Protein AF-A0A7M3Z1F7-F1 (afdb_monomer_lite)

Secondary structure (DSSP, 8-state):
--------------------------HHHHHHHHHHHHHTT--TTS-HHHHHHHHHHIIIIIT-TTS-HHHHHHHHHHHHHHHHT-TTS-GGG--

Foldseek 3Di:
DDDDDDDDDPDDDDDPPPPPPPPPQDPLNVLVVVLVVLCVCVDPLQDPVLNVLSNCLSPVASNPPVDDVVRSVVSSVVSVVVSLPDPRGDVVVND

Sequence (95 aa):
MNHGGHQLKDGHQPAQNACNKVTTMNIEERLEQVASVINQIDDPKVPRNIRRQAKEACENWLLNKGRQLDVRIAMAQSKLEELYEDPNIPPEFGT

Structure (mmCIF, N/CA/C/O backbone):
data_AF-A0A7M3Z1F7-F1
#
_entry.id   AF-A0A7M3Z1F7-F1
#
loop_
_atom_site.group_PDB
_atom_site.id
_atom_site.type_symbol
_atom_site.label_atom_id
_atom_site.label_alt_id
_atom_site.label_comp_id
_atom_site.label_asym_id
_atom_site.label_entity_id
_atom_site.label_seq_id
_atom_site.pdbx_PDB_ins_code
_atom_site.Cartn_x
_atom_site.Cartn_y
_atom_site.Cartn_z
_atom_site.occupancy
_atom_site.B_iso_or_equiv
_atom_site.auth_seq_id
_atom_site.auth_comp_id
_atom_site.auth_asym_id
_atom_site.auth_atom_id
_atom_site.pdbx_PDB_model_num
ATOM 1 N N . MET A 1 1 ? 41.119 26.172 69.846 1.00 41.84 1 MET A N 1
ATOM 2 C CA . MET A 1 1 ? 40.941 24.727 70.108 1.00 41.84 1 MET A CA 1
ATOM 3 C C . MET A 1 1 ? 39.516 24.345 69.736 1.00 41.84 1 MET A C 1
ATOM 5 O O . MET A 1 1 ? 38.617 25.022 70.206 1.00 41.84 1 MET A O 1
ATOM 9 N N . ASN A 1 2 ? 39.377 23.278 68.933 1.00 42.84 2 ASN A N 1
ATOM 10 C CA . ASN A 1 2 ? 38.154 22.554 68.522 1.00 42.84 2 ASN A CA 1
ATOM 11 C C . ASN A 1 2 ? 37.168 23.309 67.600 1.00 42.84 2 ASN A C 1
ATOM 13 O O . ASN A 1 2 ? 36.591 24.301 68.016 1.00 42.84 2 ASN A O 1
ATOM 17 N N . HIS A 1 3 ? 37.054 23.036 66.291 1.00 47.41 3 HIS A N 1
ATOM 18 C CA . HIS A 1 3 ? 36.676 21.814 65.537 1.00 47.41 3 HIS A CA 1
ATOM 19 C C . HIS A 1 3 ? 35.239 21.314 65.764 1.00 47.41 3 HIS A C 1
ATOM 21 O O . HIS A 1 3 ? 34.873 20.974 66.879 1.00 47.41 3 HIS A O 1
ATOM 27 N N . GLY A 1 4 ? 34.505 21.127 64.657 1.00 46.94 4 GLY A N 1
ATOM 28 C CA . GLY A 1 4 ? 33.630 19.959 64.489 1.00 46.94 4 GLY A CA 1
ATOM 29 C C . GLY A 1 4 ? 32.191 20.218 64.026 1.00 46.94 4 GLY A C 1
ATOM 30 O O . GLY A 1 4 ? 31.459 20.955 64.669 1.00 46.94 4 GLY A O 1
ATOM 31 N N . GLY A 1 5 ? 31.792 19.515 62.955 1.00 49.56 5 GLY A N 1
ATOM 32 C CA . GLY A 1 5 ? 30.402 19.283 62.518 1.00 49.56 5 GLY A CA 1
ATOM 33 C C . GLY A 1 5 ? 30.055 19.997 61.207 1.00 49.56 5 GLY A C 1
ATOM 34 O O . GLY A 1 5 ? 29.528 21.097 61.230 1.00 49.56 5 GLY A O 1
ATOM 35 N N . HIS A 1 6 ? 30.468 19.546 60.018 1.00 53.59 6 HIS A N 1
ATOM 36 C CA . HIS A 1 6 ? 30.105 18.301 59.318 1.00 53.59 6 HIS A CA 1
ATOM 37 C C . HIS A 1 6 ? 28.584 18.146 59.123 1.00 53.59 6 HIS A C 1
ATOM 39 O O . HIS A 1 6 ? 27.897 17.525 59.927 1.00 53.59 6 HIS A O 1
ATOM 45 N N . GLN A 1 7 ? 28.064 18.720 58.033 1.00 59.47 7 GLN A N 1
ATOM 46 C CA . GLN A 1 7 ? 26.717 18.454 57.532 1.00 59.47 7 GLN A CA 1
ATOM 47 C C . GLN A 1 7 ? 26.822 17.457 56.372 1.00 59.47 7 GLN A C 1
ATOM 49 O O . GLN A 1 7 ? 27.105 17.834 55.234 1.00 59.47 7 GLN A O 1
ATOM 54 N N . LEU A 1 8 ? 26.619 16.178 56.684 1.00 57.62 8 LEU A N 1
ATOM 55 C CA . LEU A 1 8 ? 26.341 15.135 55.701 1.00 57.62 8 LEU A CA 1
ATOM 56 C C . LEU A 1 8 ? 24.860 15.235 55.344 1.00 57.62 8 LEU A C 1
ATOM 58 O O . LEU A 1 8 ? 23.995 15.136 56.210 1.00 57.62 8 LEU A O 1
ATOM 62 N N . LYS A 1 9 ? 24.583 15.492 54.069 1.00 60.97 9 LYS A N 1
ATOM 63 C CA . LYS A 1 9 ? 23.247 15.403 53.482 1.00 60.97 9 LYS A CA 1
ATOM 64 C C . LYS A 1 9 ? 23.174 14.101 52.697 1.00 60.97 9 LYS A C 1
ATOM 66 O O . LYS A 1 9 ? 23.406 14.074 51.492 1.00 60.97 9 LYS A O 1
ATOM 71 N N . ASP A 1 10 ? 22.884 13.025 53.415 1.00 53.28 10 ASP A N 1
ATOM 72 C CA . ASP A 1 10 ? 22.369 11.800 52.821 1.00 53.28 10 ASP A CA 1
ATOM 73 C C . ASP A 1 10 ? 20.980 12.101 52.253 1.00 53.28 10 ASP A C 1
ATOM 75 O O . ASP A 1 10 ? 20.039 12.435 52.970 1.00 53.28 10 ASP A O 1
ATOM 79 N N . GLY A 1 11 ? 20.880 12.056 50.929 1.00 49.69 11 GLY A N 1
ATOM 80 C CA . GLY A 1 11 ? 19.680 12.392 50.176 1.00 49.69 11 GLY A CA 1
ATOM 81 C C . GLY A 1 11 ? 19.638 11.584 48.892 1.00 49.69 11 GLY A C 1
ATOM 82 O O . GLY A 1 11 ? 19.833 12.114 47.806 1.00 49.69 11 GLY A O 1
ATOM 83 N N . HIS A 1 12 ? 19.463 10.279 49.075 1.00 53.62 12 HIS A N 1
ATOM 84 C CA . HIS A 1 12 ? 18.967 9.279 48.134 1.00 53.62 12 HIS A CA 1
ATOM 85 C C . HIS A 1 12 ? 18.271 9.888 46.893 1.00 53.62 12 HIS A C 1
ATOM 87 O O . HIS A 1 12 ? 17.135 10.348 46.983 1.00 53.62 12 HIS A O 1
ATOM 93 N N . GLN A 1 13 ? 18.931 9.889 45.728 1.00 54.19 13 GLN A N 1
ATOM 94 C CA . GLN A 1 13 ? 18.246 10.102 44.448 1.00 54.19 13 GLN A CA 1
ATOM 95 C C . GLN A 1 13 ? 17.474 8.820 44.105 1.00 54.19 13 GLN A C 1
ATOM 97 O O . GLN A 1 13 ? 18.108 7.780 43.912 1.00 54.19 13 GLN A O 1
ATOM 102 N N . PRO A 1 14 ? 16.132 8.846 44.024 1.00 49.19 14 PRO A N 1
ATOM 103 C CA . PRO A 1 14 ? 15.389 7.676 43.598 1.00 49.19 14 PRO A CA 1
ATOM 104 C C . PRO A 1 14 ? 15.560 7.447 42.090 1.00 49.19 14 PRO A C 1
ATOM 106 O O . PRO A 1 14 ? 15.408 8.349 41.267 1.00 49.19 14 PRO A O 1
ATOM 109 N N . ALA A 1 15 ? 15.888 6.194 41.785 1.00 54.53 15 ALA A N 1
ATOM 110 C CA . ALA A 1 15 ? 15.805 5.476 40.522 1.00 54.53 15 ALA A CA 1
ATOM 111 C C . ALA A 1 15 ? 15.064 6.177 39.366 1.00 54.53 15 ALA A C 1
ATOM 113 O O . ALA A 1 15 ? 13.835 6.250 39.341 1.00 54.53 15 ALA A O 1
ATOM 114 N N . GLN A 1 16 ? 15.804 6.518 38.310 1.00 51.91 16 GLN A N 1
ATOM 115 C CA . GLN A 1 16 ? 15.239 6.586 36.963 1.00 51.91 16 GLN A CA 1
ATOM 116 C C . GLN A 1 16 ? 15.268 5.178 36.367 1.00 51.91 16 GLN A C 1
ATOM 118 O O . GLN A 1 16 ? 16.113 4.832 35.547 1.00 51.91 16 GLN A O 1
ATOM 123 N N . ASN A 1 17 ? 14.350 4.336 36.846 1.00 54.22 17 ASN A N 1
ATOM 124 C CA . ASN A 1 17 ? 14.046 3.064 36.213 1.00 54.22 17 ASN A CA 1
ATOM 125 C C . ASN A 1 17 ? 13.370 3.396 34.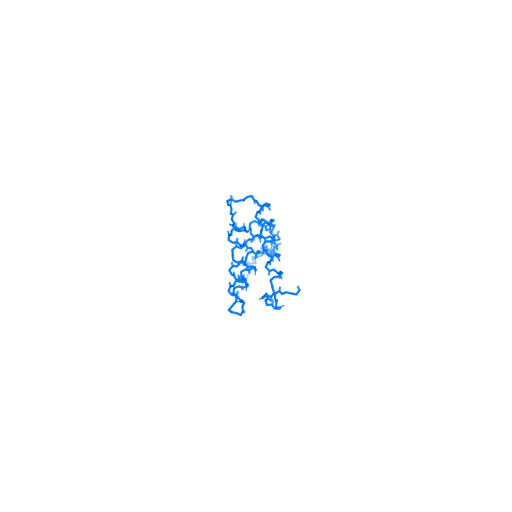875 1.00 54.22 17 ASN A C 1
ATOM 127 O O . ASN A 1 17 ? 12.179 3.714 34.838 1.00 54.22 17 ASN A O 1
ATOM 131 N N . ALA A 1 18 ? 14.148 3.404 33.791 1.00 54.50 18 ALA A N 1
ATOM 132 C CA . ALA A 1 18 ? 13.645 3.493 32.428 1.00 54.50 18 ALA A CA 1
ATOM 133 C C . ALA A 1 18 ? 12.832 2.224 32.140 1.00 54.50 18 ALA A C 1
ATOM 135 O O . ALA A 1 18 ? 13.320 1.233 31.606 1.00 54.50 18 ALA A O 1
ATOM 136 N N . CYS A 1 19 ? 11.578 2.237 32.583 1.00 47.16 19 CYS A N 1
ATOM 137 C CA . CYS A 1 19 ? 10.586 1.258 32.203 1.00 47.16 19 CYS A CA 1
ATOM 138 C C . CYS A 1 19 ? 10.408 1.387 30.690 1.00 47.16 19 CYS A C 1
ATOM 140 O O . CYS A 1 19 ? 9.824 2.366 30.219 1.00 47.16 19 CYS A O 1
ATOM 142 N N . ASN A 1 20 ? 10.941 0.418 29.942 1.00 61.19 20 ASN A N 1
ATOM 143 C CA . ASN A 1 20 ? 10.550 0.155 28.566 1.00 61.19 20 ASN A CA 1
ATOM 144 C C . ASN A 1 20 ? 9.032 -0.020 28.560 1.00 61.19 20 ASN A C 1
ATOM 146 O O . ASN A 1 20 ? 8.514 -1.111 28.801 1.00 61.19 20 ASN A O 1
ATOM 150 N N . LYS A 1 21 ? 8.309 1.073 28.312 1.00 55.56 21 LYS A N 1
ATOM 151 C CA . LYS A 1 21 ? 6.902 1.003 27.965 1.00 55.56 21 LYS A CA 1
ATOM 152 C C . LYS A 1 21 ? 6.854 0.270 26.636 1.00 55.56 21 LYS A C 1
ATOM 154 O O . LYS A 1 21 ? 7.088 0.859 25.585 1.00 55.56 21 LYS A O 1
ATOM 159 N N . VAL A 1 22 ? 6.561 -1.025 26.684 1.00 61.16 22 VAL A N 1
ATOM 160 C CA . VAL A 1 22 ? 5.907 -1.693 25.565 1.00 61.16 22 VAL A CA 1
ATOM 161 C C . VAL A 1 22 ? 4.537 -1.031 25.472 1.00 61.16 22 VAL A C 1
ATOM 163 O O . VAL A 1 22 ? 3.567 -1.466 26.086 1.00 61.16 22 VAL A O 1
ATOM 166 N N . THR A 1 23 ? 4.493 0.124 24.816 1.00 60.84 23 THR A N 1
ATOM 167 C CA . THR A 1 23 ? 3.249 0.811 24.516 1.00 60.84 23 THR A CA 1
ATOM 168 C C . THR A 1 23 ? 2.546 -0.078 23.505 1.00 60.84 23 THR A C 1
ATOM 170 O O . THR A 1 23 ? 3.082 -0.326 22.426 1.00 60.84 23 THR A O 1
ATOM 173 N N . THR A 1 24 ? 1.386 -0.621 23.867 1.00 65.56 24 THR A N 1
ATOM 174 C CA . THR A 1 24 ? 0.453 -1.224 22.913 1.00 65.56 24 THR A CA 1
ATOM 175 C C . THR A 1 24 ? 0.202 -0.203 21.816 1.00 65.56 24 THR A C 1
ATOM 177 O O . THR A 1 24 ? -0.516 0.770 22.025 1.00 65.56 24 THR A O 1
ATOM 180 N N . MET A 1 25 ? 0.883 -0.387 20.689 1.00 75.56 25 MET A N 1
ATOM 181 C CA . MET A 1 25 ? 0.788 0.500 19.543 1.00 75.56 25 MET A CA 1
ATOM 182 C C . MET A 1 25 ? -0.650 0.494 19.042 1.00 75.56 25 MET A C 1
ATOM 184 O O . MET A 1 25 ? -1.232 -0.580 18.854 1.00 75.56 25 MET A O 1
ATOM 188 N N . ASN A 1 26 ? -1.230 1.679 18.862 1.00 86.00 26 ASN A N 1
ATOM 189 C CA . ASN A 1 26 ? -2.589 1.794 18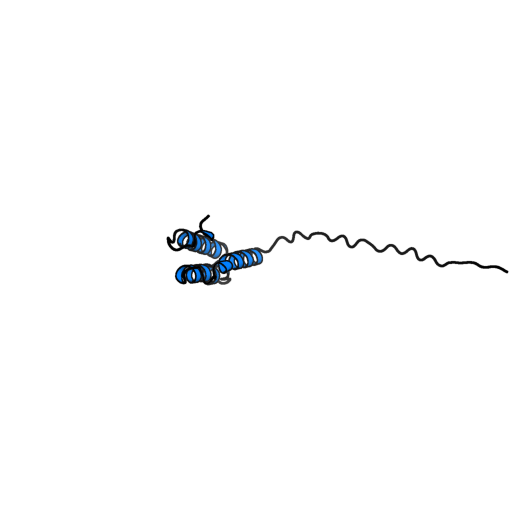.358 1.00 86.00 26 ASN A CA 1
ATOM 190 C C . ASN A 1 26 ? -2.649 1.230 16.936 1.00 86.00 26 ASN A C 1
ATOM 192 O O . ASN A 1 26 ? -1.676 1.284 16.182 1.00 86.00 26 ASN A O 1
ATOM 196 N N . ILE A 1 27 ? -3.807 0.694 16.552 1.00 89.12 27 ILE A N 1
ATOM 197 C CA . ILE A 1 27 ? -3.976 0.099 15.224 1.00 89.12 27 ILE A CA 1
ATOM 198 C C . ILE A 1 27 ? -3.678 1.104 14.106 1.00 89.12 27 ILE A C 1
ATOM 200 O O . ILE A 1 27 ? -3.018 0.752 13.138 1.00 89.12 27 ILE A O 1
ATOM 204 N N . GLU A 1 28 ? -4.075 2.367 14.271 1.00 90.19 28 GLU A N 1
ATOM 205 C CA . GLU A 1 28 ? -3.772 3.425 13.301 1.00 90.19 28 GLU A CA 1
ATOM 206 C C . GLU A 1 28 ? -2.263 3.692 13.204 1.00 90.19 28 GLU A C 1
ATOM 208 O O . GLU A 1 28 ? -1.745 3.799 12.099 1.00 90.19 28 GLU A O 1
ATOM 213 N N . GLU A 1 29 ? -1.532 3.692 14.325 1.00 91.19 29 GLU A N 1
ATOM 214 C CA . GLU A 1 29 ? -0.066 3.825 14.313 1.00 91.19 29 GLU A CA 1
ATOM 215 C C . GLU A 1 29 ? 0.586 2.643 13.581 1.00 91.19 29 GLU A C 1
ATOM 217 O O . GLU A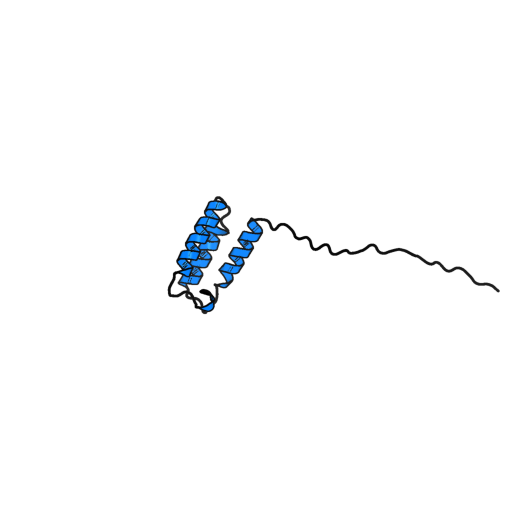 1 29 ? 1.532 2.826 12.816 1.00 91.19 29 GLU A O 1
ATOM 222 N N . ARG A 1 30 ? 0.050 1.425 13.748 1.00 90.69 30 ARG A N 1
ATOM 223 C CA . ARG A 1 30 ? 0.501 0.261 12.973 1.00 90.69 30 ARG A CA 1
ATOM 224 C C . ARG A 1 30 ? 0.209 0.402 11.482 1.00 90.69 30 ARG A C 1
ATOM 226 O O . ARG A 1 30 ? 1.071 0.053 10.681 1.00 90.69 30 ARG A O 1
ATOM 233 N N . LEU A 1 31 ? -0.966 0.898 11.097 1.00 92.38 31 LEU A N 1
ATOM 234 C CA . LEU A 1 31 ? -1.291 1.129 9.685 1.00 92.38 31 LEU A CA 1
ATOM 235 C C . LEU A 1 31 ? -0.367 2.180 9.064 1.00 92.38 31 LEU A C 1
ATOM 237 O O . LEU A 1 31 ? 0.100 1.990 7.944 1.00 92.38 31 LEU A O 1
ATOM 241 N N . GLU A 1 32 ? -0.060 3.251 9.795 1.00 92.62 32 GLU A N 1
ATOM 242 C CA . GLU A 1 32 ? 0.890 4.281 9.367 1.00 92.62 32 GLU A CA 1
ATOM 243 C C . GLU A 1 32 ? 2.306 3.710 9.203 1.00 92.62 32 GLU A C 1
ATOM 245 O O . GLU A 1 32 ? 2.973 3.995 8.207 1.00 92.62 32 GLU A O 1
ATOM 250 N N . GLN A 1 33 ? 2.751 2.842 10.116 1.00 93.88 33 GLN A N 1
ATOM 251 C CA . GLN A 1 33 ? 4.027 2.138 9.972 1.00 93.88 33 GLN A CA 1
ATOM 252 C C . GLN A 1 33 ? 4.063 1.220 8.749 1.00 93.88 33 GLN A C 1
ATOM 254 O O . GLN A 1 33 ? 5.037 1.246 7.999 1.00 93.88 33 GLN A O 1
ATOM 259 N N . VAL A 1 34 ? 3.012 0.429 8.525 1.00 93.06 34 VAL A N 1
ATOM 260 C CA . VAL A 1 34 ? 2.913 -0.453 7.352 1.00 93.06 34 VAL A CA 1
ATOM 261 C C . VAL A 1 34 ? 2.921 0.369 6.063 1.00 93.06 34 VAL A C 1
ATOM 263 O O . VAL A 1 34 ? 3.681 0.060 5.149 1.00 93.06 34 VAL A O 1
ATOM 266 N N . ALA A 1 35 ? 2.151 1.458 6.004 1.00 93.81 35 ALA A N 1
ATOM 267 C CA . ALA A 1 35 ? 2.148 2.363 4.859 1.00 93.81 35 ALA A CA 1
ATOM 268 C C . ALA A 1 35 ? 3.527 3.000 4.621 1.00 93.81 35 ALA A C 1
ATOM 270 O O . ALA A 1 35 ? 3.943 3.152 3.475 1.00 93.81 35 ALA A O 1
ATOM 271 N N . SER A 1 36 ? 4.257 3.334 5.689 1.00 93.31 36 SER A N 1
ATOM 272 C CA . SER A 1 36 ? 5.632 3.835 5.601 1.00 93.31 36 SER A CA 1
ATOM 273 C C . SER A 1 36 ? 6.574 2.805 4.973 1.00 93.31 36 SER A C 1
ATOM 275 O O . SER A 1 36 ? 7.324 3.153 4.066 1.00 93.31 36 SER A O 1
ATOM 277 N N . VAL A 1 37 ? 6.483 1.532 5.382 1.00 92.75 37 VAL A N 1
ATOM 278 C CA . VAL A 1 37 ? 7.275 0.436 4.795 1.00 92.75 37 VAL A CA 1
ATOM 279 C C . VAL A 1 37 ? 6.929 0.235 3.320 1.00 92.75 37 VAL A C 1
ATOM 281 O O . VAL A 1 37 ? 7.829 0.167 2.491 1.00 92.75 37 VAL A O 1
ATOM 284 N N . ILE A 1 38 ? 5.643 0.218 2.961 1.00 91.62 38 ILE A N 1
ATOM 285 C CA . ILE A 1 38 ? 5.214 0.090 1.557 1.00 91.62 38 ILE A CA 1
ATOM 286 C C . ILE A 1 38 ? 5.738 1.263 0.721 1.00 91.62 38 ILE A C 1
ATOM 288 O O . ILE A 1 38 ? 6.213 1.063 -0.392 1.00 91.62 38 ILE A O 1
ATOM 292 N N . ASN A 1 39 ? 5.722 2.483 1.261 1.00 90.31 39 ASN A N 1
ATOM 293 C CA . ASN A 1 39 ? 6.237 3.666 0.571 1.00 90.31 39 ASN A CA 1
ATOM 294 C C . ASN A 1 39 ? 7.764 3.655 0.374 1.00 90.31 39 ASN A C 1
ATOM 296 O O . ASN A 1 39 ? 8.259 4.447 -0.422 1.00 90.31 39 ASN A O 1
ATOM 300 N N . GLN A 1 40 ? 8.520 2.754 1.016 1.00 90.19 40 GLN A N 1
ATOM 301 C CA . GLN A 1 40 ? 9.950 2.575 0.716 1.00 90.19 40 GLN A CA 1
ATOM 302 C C . GLN A 1 40 ? 10.189 2.045 -0.703 1.00 90.19 40 GLN A C 1
ATOM 304 O O . GLN A 1 40 ? 11.292 2.183 -1.225 1.00 90.19 40 GLN A O 1
ATOM 309 N N . ILE A 1 41 ? 9.156 1.496 -1.350 1.00 87.94 41 ILE A N 1
ATOM 310 C CA . ILE A 1 41 ? 9.195 1.121 -2.764 1.00 87.94 41 ILE A CA 1
ATOM 311 C C . ILE A 1 41 ? 9.256 2.344 -3.699 1.00 87.94 41 ILE A C 1
ATOM 313 O O . ILE A 1 41 ? 9.429 2.180 -4.906 1.00 87.94 41 ILE A O 1
ATOM 317 N N . ASP A 1 42 ? 9.125 3.577 -3.186 1.00 87.69 42 ASP A N 1
ATOM 318 C CA . ASP A 1 42 ? 9.345 4.815 -3.946 1.00 87.69 42 ASP A CA 1
ATOM 319 C C . ASP A 1 42 ? 10.844 5.067 -4.210 1.00 87.69 42 ASP A C 1
ATOM 321 O O . ASP A 1 42 ? 11.430 6.066 -3.795 1.00 87.69 42 ASP A O 1
ATOM 325 N N . ASP A 1 43 ? 11.482 4.115 -4.893 1.00 87.19 43 ASP A N 1
ATOM 326 C CA . ASP A 1 43 ? 12.879 4.174 -5.314 1.00 87.19 43 ASP A CA 1
ATOM 327 C C . ASP A 1 43 ? 12.963 4.411 -6.835 1.00 87.19 43 ASP A C 1
ATOM 329 O O . ASP A 1 43 ? 12.188 3.821 -7.602 1.00 87.19 43 ASP A O 1
ATOM 333 N N . PRO A 1 44 ? 13.890 5.253 -7.336 1.00 86.38 44 PRO A N 1
ATOM 334 C CA . PRO A 1 44 ? 14.068 5.494 -8.770 1.00 86.38 44 PRO A CA 1
ATOM 335 C C . PRO A 1 44 ? 14.307 4.225 -9.607 1.00 86.38 44 PRO A C 1
ATOM 337 O O . PRO A 1 44 ? 13.974 4.241 -10.795 1.00 86.38 44 PRO A O 1
ATOM 340 N N . LYS A 1 45 ? 14.831 3.143 -9.016 1.00 87.00 45 LYS A N 1
ATOM 341 C CA . LYS A 1 45 ? 15.043 1.838 -9.667 1.00 87.00 45 LYS A CA 1
ATOM 342 C C . LYS A 1 45 ? 13.751 1.044 -9.863 1.00 87.00 45 LYS A C 1
ATOM 344 O O . LYS A 1 45 ? 13.685 0.212 -10.764 1.00 87.00 45 LYS A O 1
ATOM 349 N N . VAL A 1 46 ? 12.721 1.311 -9.062 1.00 88.25 46 VAL A N 1
ATOM 350 C CA . VAL A 1 46 ? 11.417 0.648 -9.168 1.00 88.25 46 VAL A CA 1
ATOM 351 C C . VAL A 1 46 ? 10.631 1.244 -10.348 1.00 88.25 46 VAL A C 1
ATOM 353 O O . VAL A 1 46 ? 10.567 2.469 -10.491 1.00 88.25 46 VAL A O 1
ATOM 356 N N . PRO A 1 47 ? 9.968 0.440 -11.197 1.00 90.81 47 PRO A N 1
ATOM 357 C CA . PRO A 1 47 ? 9.146 0.964 -12.283 1.00 90.81 47 PRO A CA 1
ATOM 358 C C . PRO A 1 47 ? 8.013 1.877 -11.793 1.00 90.81 47 PRO A C 1
ATOM 360 O O . PRO A 1 47 ? 7.359 1.622 -10.780 1.00 90.81 47 PRO A O 1
ATOM 363 N N . ARG A 1 48 ? 7.708 2.931 -12.564 1.00 91.62 48 ARG A N 1
ATOM 364 C CA . ARG A 1 48 ? 6.681 3.931 -12.206 1.00 91.62 48 ARG A CA 1
ATOM 365 C C . ARG A 1 48 ? 5.312 3.308 -11.909 1.00 91.62 48 ARG A C 1
ATOM 367 O O . ARG A 1 48 ? 4.612 3.819 -11.038 1.00 91.62 48 ARG A O 1
ATOM 374 N N . ASN A 1 49 ? 4.925 2.249 -12.626 1.00 90.75 49 ASN A N 1
ATOM 375 C CA . ASN A 1 49 ? 3.650 1.571 -12.386 1.00 90.75 49 ASN A CA 1
ATOM 376 C C . ASN A 1 49 ? 3.598 0.974 -10.974 1.00 90.75 49 ASN A C 1
ATOM 378 O O . ASN A 1 49 ? 2.648 1.231 -10.245 1.00 90.75 49 ASN A O 1
ATOM 382 N N . ILE A 1 50 ? 4.657 0.271 -10.570 1.00 91.19 50 ILE A N 1
ATOM 383 C CA . ILE A 1 50 ? 4.761 -0.366 -9.255 1.00 91.19 50 ILE A CA 1
ATOM 384 C C . ILE A 1 50 ? 4.694 0.685 -8.142 1.00 91.19 50 ILE A C 1
ATOM 386 O O . ILE A 1 50 ? 3.858 0.583 -7.246 1.00 91.19 50 ILE A O 1
ATOM 390 N N . ARG A 1 51 ? 5.483 1.765 -8.262 1.00 92.94 51 ARG A N 1
ATOM 391 C CA . ARG A 1 51 ? 5.453 2.885 -7.303 1.00 92.94 51 ARG A CA 1
ATOM 392 C C . ARG A 1 51 ? 4.063 3.502 -7.168 1.00 92.94 51 ARG A C 1
ATOM 394 O O . ARG A 1 51 ? 3.594 3.755 -6.062 1.00 92.94 51 ARG A O 1
ATOM 401 N N . ARG A 1 52 ? 3.395 3.749 -8.301 1.00 92.94 52 ARG A N 1
ATOM 402 C CA . ARG A 1 52 ? 2.051 4.339 -8.323 1.00 92.94 52 ARG A CA 1
ATOM 403 C C . ARG A 1 52 ? 1.041 3.424 -7.633 1.00 92.94 52 ARG A C 1
ATOM 405 O O . ARG A 1 52 ? 0.303 3.904 -6.783 1.00 92.94 52 ARG A O 1
ATOM 412 N N . GLN A 1 53 ? 1.034 2.137 -7.970 1.00 92.75 53 GLN A N 1
ATOM 413 C CA . GLN A 1 53 ? 0.087 1.170 -7.413 1.00 92.75 53 GLN A CA 1
ATOM 414 C C . GLN A 1 53 ? 0.274 0.978 -5.901 1.00 92.75 53 GLN A C 1
ATOM 416 O O . GLN A 1 53 ? -0.710 0.986 -5.163 1.00 92.75 53 GLN A O 1
ATOM 421 N N . ALA A 1 54 ? 1.520 0.890 -5.424 1.00 93.12 54 ALA A N 1
ATOM 422 C CA . ALA A 1 54 ? 1.821 0.810 -3.995 1.00 93.12 54 ALA A CA 1
ATOM 423 C C . ALA A 1 54 ? 1.318 2.045 -3.231 1.00 93.12 54 ALA A C 1
ATOM 425 O O . ALA A 1 54 ? 0.634 1.928 -2.212 1.00 93.12 54 ALA A O 1
ATOM 426 N N . LYS A 1 55 ? 1.585 3.241 -3.770 1.00 93.44 55 LYS A N 1
ATOM 427 C CA . LYS A 1 55 ? 1.107 4.498 -3.191 1.00 93.44 55 LYS A CA 1
ATOM 428 C C . LYS A 1 55 ? -0.422 4.572 -3.166 1.00 93.44 55 LYS A C 1
ATOM 430 O O . LYS A 1 55 ? -1.003 4.936 -2.147 1.00 93.44 55 LYS A O 1
ATOM 435 N N . GLU A 1 56 ? -1.081 4.176 -4.253 1.00 94.19 56 GLU A N 1
ATOM 436 C CA . GLU A 1 56 ? -2.543 4.128 -4.332 1.00 94.19 56 GLU A CA 1
ATOM 437 C C . GLU A 1 56 ? -3.146 3.141 -3.329 1.00 94.19 56 GLU A C 1
ATOM 439 O O . GLU A 1 56 ? -4.191 3.439 -2.752 1.00 94.19 56 GLU A O 1
ATOM 444 N N . ALA A 1 57 ? -2.505 1.993 -3.086 1.00 94.19 57 ALA A N 1
ATOM 445 C CA . ALA A 1 57 ? -2.949 1.042 -2.070 1.00 94.19 57 ALA A CA 1
ATOM 446 C C . ALA A 1 57 ? -2.910 1.667 -0.663 1.00 94.19 57 ALA A C 1
ATOM 448 O O . ALA A 1 57 ? -3.868 1.545 0.107 1.00 94.19 57 ALA A O 1
ATOM 449 N N . CYS A 1 58 ? -1.843 2.408 -0.354 1.00 93.75 58 CYS A N 1
ATOM 450 C CA . CYS A 1 58 ? -1.71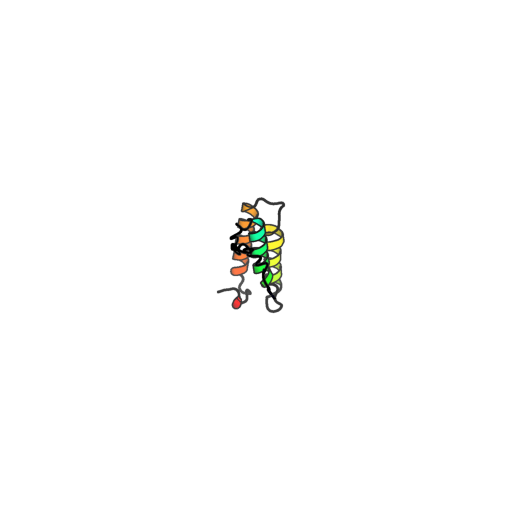1 3.131 0.906 1.00 93.75 58 CYS A CA 1
ATOM 451 C C . CYS A 1 58 ? -2.747 4.254 1.052 1.00 93.75 58 CYS A C 1
ATOM 453 O O . CYS A 1 58 ? -3.473 4.298 2.044 1.00 93.75 58 CYS A O 1
ATOM 455 N N . GLU A 1 59 ? -2.838 5.157 0.076 1.00 93.94 59 GLU A N 1
ATOM 456 C CA . GLU A 1 59 ? -3.678 6.359 0.162 1.00 93.94 59 GLU A CA 1
ATOM 457 C C . GLU A 1 59 ? -5.175 6.031 0.086 1.00 93.94 59 GLU A C 1
ATOM 459 O O . GLU A 1 59 ? -5.972 6.558 0.867 1.00 93.94 59 GLU A O 1
ATOM 464 N N . ASN A 1 60 ? -5.577 5.127 -0.813 1.00 94.31 60 ASN A N 1
ATOM 465 C CA . ASN A 1 60 ? -6.993 4.827 -1.026 1.00 94.31 60 ASN A CA 1
ATOM 466 C C . ASN A 1 60 ? -7.571 3.866 0.017 1.00 94.31 60 ASN A C 1
ATOM 468 O O . ASN A 1 60 ? -8.789 3.903 0.246 1.00 94.31 60 ASN A O 1
ATOM 472 N N . TRP A 1 61 ? -6.725 3.040 0.648 1.00 94.56 61 TRP A N 1
ATOM 473 C CA . TRP A 1 61 ? -7.147 1.999 1.586 1.00 94.56 61 TRP A CA 1
ATOM 474 C C . TRP A 1 61 ? -6.487 2.141 2.959 1.00 94.56 61 TRP A C 1
ATOM 476 O O . TRP A 1 61 ? -7.176 2.526 3.904 1.00 94.56 61 TRP A O 1
ATOM 486 N N . LEU A 1 62 ? -5.180 1.891 3.103 1.00 92.31 62 LEU A N 1
ATOM 487 C CA . LEU A 1 62 ? -4.553 1.828 4.436 1.00 92.31 62 LEU A CA 1
ATOM 488 C C . LEU A 1 62 ? -4.700 3.113 5.245 1.00 92.31 62 LEU A C 1
ATOM 490 O O . LEU A 1 62 ? -4.955 3.022 6.436 1.00 92.31 62 LEU A O 1
ATOM 494 N N . LEU A 1 63 ? -4.597 4.292 4.633 1.00 93.31 63 LEU A N 1
ATOM 495 C CA . LEU A 1 63 ? -4.671 5.595 5.310 1.00 93.31 63 LEU A CA 1
ATOM 496 C C . LEU A 1 63 ? -6.052 6.260 5.189 1.00 93.31 63 LEU A C 1
ATOM 498 O O . LEU A 1 63 ? -6.275 7.361 5.698 1.00 93.31 63 LEU A O 1
ATOM 502 N N . ASN A 1 64 ? -7.012 5.586 4.551 1.00 92.94 64 ASN A N 1
ATOM 503 C CA . ASN A 1 64 ? -8.338 6.132 4.308 1.00 92.94 64 ASN A CA 1
ATOM 504 C C . ASN A 1 64 ? -9.268 5.944 5.514 1.00 92.94 64 ASN A C 1
ATOM 506 O O . ASN A 1 64 ? -10.045 4.992 5.586 1.00 92.94 64 ASN A O 1
ATOM 510 N N . LYS A 1 65 ? -9.239 6.909 6.437 1.00 91.25 65 LYS A N 1
ATOM 511 C CA . LYS A 1 65 ? -10.088 6.937 7.644 1.00 91.25 65 LYS A CA 1
ATOM 512 C C . LYS A 1 65 ? -11.594 7.072 7.354 1.00 91.25 65 LYS A C 1
ATOM 514 O O . LYS A 1 65 ? -12.398 6.935 8.268 1.00 91.25 65 LYS A O 1
ATOM 519 N N . GLY A 1 66 ? -11.991 7.312 6.100 1.00 91.50 66 GLY A N 1
ATOM 520 C CA . GLY A 1 66 ? -13.393 7.334 5.668 1.00 91.50 66 GLY A CA 1
ATOM 521 C C . GLY A 1 66 ? -13.995 5.947 5.408 1.00 91.50 66 GLY A C 1
ATOM 522 O O . GLY A 1 66 ? -15.178 5.848 5.088 1.00 91.50 66 GLY A O 1
ATOM 523 N N . ARG A 1 67 ? -13.201 4.873 5.516 1.00 91.62 67 ARG A N 1
ATOM 524 C CA . ARG A 1 67 ? -13.634 3.484 5.304 1.00 91.62 67 ARG A CA 1
ATOM 525 C C . ARG A 1 67 ? -13.496 2.657 6.582 1.00 91.62 67 ARG A C 1
ATOM 527 O O . ARG A 1 67 ? -12.688 2.966 7.452 1.00 91.62 67 ARG A O 1
ATOM 534 N N . GLN A 1 68 ? -14.265 1.571 6.666 1.00 94.25 68 GLN A N 1
ATOM 535 C CA . GLN A 1 68 ? -14.152 0.606 7.763 1.00 94.25 68 GLN A CA 1
ATOM 536 C C . GLN A 1 68 ? -12.771 -0.051 7.777 1.00 94.25 68 GLN A C 1
ATOM 538 O O . GLN A 1 68 ? -12.230 -0.371 6.718 1.00 94.25 68 GLN A O 1
ATOM 543 N N . LEU A 1 69 ? -12.231 -0.271 8.976 1.00 92.19 69 LEU A N 1
ATOM 544 C CA . LEU A 1 69 ? -10.899 -0.830 9.190 1.00 92.19 69 LEU A CA 1
ATOM 545 C C . LEU A 1 69 ? -10.679 -2.146 8.434 1.00 92.19 69 LEU A C 1
ATOM 547 O O . LEU A 1 69 ? -9.713 -2.262 7.685 1.00 92.19 69 LEU A O 1
ATOM 551 N N . ASP A 1 70 ? -11.605 -3.093 8.559 1.00 93.44 70 ASP A N 1
ATOM 552 C CA . ASP A 1 70 ? -11.488 -4.407 7.918 1.00 93.44 70 ASP A CA 1
ATOM 553 C C . ASP A 1 70 ? -11.463 -4.297 6.390 1.00 93.44 70 ASP A C 1
ATOM 555 O O . ASP A 1 70 ? -10.680 -4.965 5.720 1.00 93.44 70 ASP A O 1
ATOM 559 N N . VAL A 1 71 ? -12.260 -3.379 5.832 1.00 94.50 71 VAL A N 1
ATOM 560 C CA . VAL A 1 71 ? -12.282 -3.102 4.389 1.00 94.50 71 VAL A CA 1
ATOM 561 C C . VAL A 1 71 ? -10.965 -2.474 3.937 1.00 94.50 71 VAL A C 1
ATOM 563 O O . VAL A 1 71 ? -10.449 -2.840 2.885 1.00 94.50 71 VAL A O 1
ATOM 566 N N . ARG A 1 72 ? -10.399 -1.545 4.721 1.00 94.88 72 ARG A N 1
ATOM 567 C CA . ARG A 1 72 ? -9.090 -0.933 4.427 1.00 94.88 72 ARG A CA 1
ATOM 568 C C . ARG A 1 72 ? -8.006 -2.003 4.352 1.00 94.88 72 ARG A C 1
ATOM 570 O O . ARG A 1 72 ? -7.243 -2.012 3.392 1.00 94.88 72 ARG A O 1
ATOM 577 N N . ILE A 1 73 ? -7.969 -2.906 5.331 1.00 94.06 73 ILE A N 1
ATOM 578 C CA . ILE A 1 73 ? -6.970 -3.976 5.412 1.00 94.06 73 ILE A CA 1
ATOM 579 C C . ILE A 1 73 ? -7.153 -4.963 4.259 1.00 94.06 73 ILE A C 1
ATOM 581 O O . ILE A 1 73 ? -6.210 -5.178 3.505 1.00 94.06 73 ILE A O 1
ATOM 585 N N . ALA A 1 74 ? -8.360 -5.499 4.067 1.00 95.25 74 ALA A N 1
ATOM 586 C CA . ALA A 1 74 ? -8.627 -6.497 3.032 1.00 95.25 74 ALA A CA 1
ATOM 587 C C . ALA A 1 74 ? -8.319 -5.973 1.619 1.00 95.25 74 ALA A C 1
ATOM 589 O O . ALA A 1 74 ? -7.689 -6.662 0.819 1.00 95.25 74 ALA A O 1
ATOM 590 N N . MET A 1 75 ? -8.718 -4.733 1.320 1.00 95.56 75 MET A N 1
ATOM 591 C CA . MET A 1 75 ? -8.482 -4.137 0.004 1.00 95.56 75 MET A CA 1
ATOM 592 C C . MET A 1 75 ? -7.016 -3.773 -0.218 1.00 95.56 75 MET A C 1
ATOM 594 O O . MET A 1 75 ? -6.506 -3.970 -1.318 1.00 95.56 75 MET A O 1
ATOM 598 N N . ALA A 1 76 ? -6.330 -3.261 0.807 1.00 93.75 76 ALA A N 1
ATOM 599 C CA . ALA A 1 76 ? -4.898 -3.009 0.721 1.00 93.75 76 ALA A CA 1
ATOM 600 C 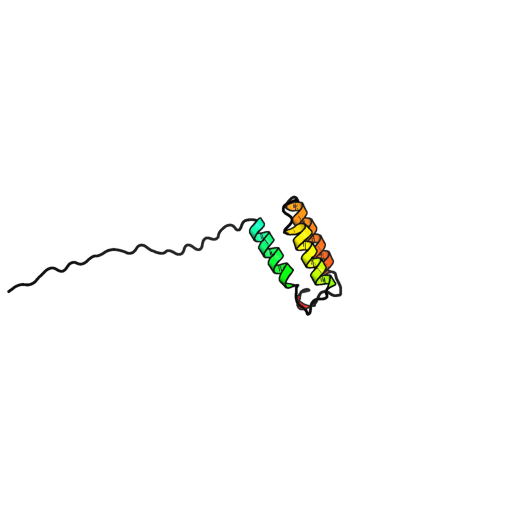C . ALA A 1 76 ? -4.122 -4.306 0.489 1.00 93.75 76 ALA A C 1
ATOM 602 O O . ALA A 1 76 ? -3.258 -4.343 -0.379 1.00 93.75 76 ALA A O 1
ATOM 603 N N . GLN A 1 77 ? -4.468 -5.370 1.215 1.00 93.88 77 GLN A N 1
ATOM 604 C CA . GLN A 1 77 ? -3.828 -6.673 1.084 1.00 93.88 77 GLN A CA 1
ATOM 605 C C . GLN A 1 77 ? -3.998 -7.225 -0.337 1.00 93.88 77 GLN A C 1
ATOM 607 O O . GLN A 1 77 ? -3.002 -7.457 -1.011 1.00 93.88 77 GLN A O 1
ATOM 612 N N . SER A 1 78 ? -5.235 -7.269 -0.845 1.00 95.19 78 SER A N 1
ATOM 613 C CA . SER A 1 78 ? -5.517 -7.721 -2.214 1.00 95.19 78 SER A CA 1
ATOM 614 C C . SER A 1 78 ? -4.769 -6.906 -3.278 1.00 95.19 78 SER A C 1
ATOM 616 O O . SER A 1 78 ? -4.277 -7.468 -4.252 1.00 95.19 78 SER A O 1
ATOM 618 N N . LYS A 1 79 ? -4.646 -5.584 -3.094 1.00 93.06 79 LYS A N 1
ATOM 619 C CA . LYS A 1 79 ? -3.904 -4.718 -4.025 1.00 93.06 79 LYS A CA 1
ATOM 620 C C .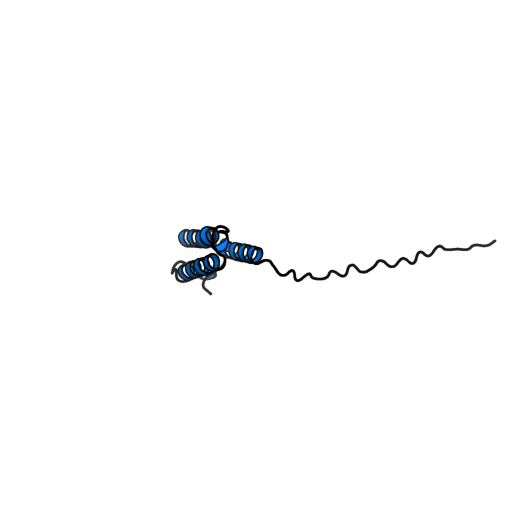 LYS A 1 79 ? -2.395 -4.944 -3.984 1.00 93.06 79 LYS A C 1
ATOM 622 O O . LYS A 1 79 ? -1.741 -4.814 -5.013 1.00 93.06 79 LYS A O 1
ATOM 627 N N . LEU A 1 80 ? -1.843 -5.251 -2.814 1.00 92.19 80 LEU A N 1
ATOM 628 C CA . LEU A 1 80 ? -0.423 -5.562 -2.659 1.00 92.19 80 LEU A CA 1
ATOM 629 C C . LEU A 1 80 ? -0.093 -6.966 -3.176 1.00 92.19 80 LEU A C 1
ATOM 631 O O . LEU A 1 80 ? 0.983 -7.152 -3.729 1.00 92.19 80 LEU A O 1
ATOM 635 N N . GLU A 1 81 ? -1.011 -7.924 -3.053 1.00 93.00 81 GLU A N 1
ATOM 636 C CA . GLU A 1 81 ? -0.877 -9.253 -3.665 1.00 93.00 81 GLU A CA 1
ATOM 637 C C . GLU A 1 81 ? -0.845 -9.147 -5.197 1.00 93.00 81 GLU A C 1
ATOM 639 O O . GLU A 1 81 ? 0.089 -9.643 -5.818 1.00 93.00 81 GLU A O 1
ATOM 644 N N . GLU A 1 82 ? -1.773 -8.392 -5.797 1.00 91.81 82 GLU A N 1
ATOM 645 C CA . GLU A 1 82 ? -1.771 -8.104 -7.244 1.00 91.81 82 GLU A CA 1
ATOM 646 C C . GLU A 1 82 ? -0.461 -7.426 -7.694 1.00 91.81 82 GLU A C 1
ATOM 648 O O . GLU A 1 82 ? 0.060 -7.710 -8.770 1.00 91.81 82 GLU A O 1
ATOM 653 N N . LEU A 1 83 ? 0.100 -6.547 -6.854 1.00 89.50 83 LEU A N 1
ATOM 654 C CA . LEU A 1 83 ? 1.387 -5.899 -7.104 1.00 89.50 83 LEU A CA 1
ATOM 655 C C . LEU A 1 83 ? 2.562 -6.883 -7.041 1.00 89.50 83 LEU A C 1
ATOM 657 O O . LEU A 1 83 ? 3.504 -6.751 -7.819 1.00 89.50 83 LEU A O 1
ATOM 661 N N . TYR A 1 84 ? 2.523 -7.832 -6.106 1.00 86.69 84 TYR A N 1
ATOM 662 C CA . TYR A 1 84 ? 3.562 -8.845 -5.918 1.00 86.69 84 TYR A CA 1
ATOM 663 C C . TYR A 1 84 ? 3.605 -9.847 -7.080 1.00 86.69 84 TYR A C 1
ATOM 665 O O . TYR A 1 84 ? 4.676 -10.328 -7.438 1.00 86.69 84 TYR A O 1
ATOM 673 N N . GLU A 1 85 ? 2.461 -10.113 -7.711 1.00 89.44 85 GLU A N 1
ATOM 674 C CA . GLU A 1 85 ? 2.372 -10.933 -8.925 1.00 89.44 85 GLU A CA 1
ATOM 675 C C . GLU A 1 85 ? 2.828 -10.195 -10.204 1.00 89.44 85 GLU A C 1
ATOM 677 O O . GLU A 1 85 ? 2.931 -10.815 -11.267 1.00 89.44 85 GLU A O 1
ATOM 682 N N . ASP A 1 86 ? 3.119 -8.887 -10.140 1.00 87.88 86 ASP A N 1
ATOM 683 C CA . ASP A 1 86 ? 3.561 -8.122 -11.309 1.00 87.88 86 ASP A CA 1
ATOM 684 C C . ASP A 1 86 ? 4.966 -8.583 -11.756 1.00 87.88 86 ASP A C 1
ATOM 686 O O . ASP A 1 86 ? 5.927 -8.501 -10.984 1.00 87.88 86 ASP A O 1
ATOM 690 N N . PRO A 1 87 ? 5.146 -9.001 -13.025 1.00 83.62 87 PRO A N 1
ATOM 691 C CA . PRO A 1 87 ? 6.433 -9.487 -13.529 1.00 83.62 87 PRO A CA 1
ATOM 692 C C . PRO A 1 87 ? 7.535 -8.415 -13.552 1.00 83.62 87 PRO A C 1
ATOM 694 O O . PRO A 1 87 ? 8.697 -8.738 -13.798 1.00 83.62 87 PRO A O 1
ATOM 697 N N . ASN A 1 88 ? 7.188 -7.143 -13.339 1.00 84.75 88 ASN A N 1
ATOM 698 C CA . ASN A 1 88 ? 8.118 -6.020 -13.279 1.00 84.75 88 ASN A CA 1
ATOM 699 C C . ASN A 1 88 ? 8.483 -5.620 -11.841 1.00 84.75 88 ASN A C 1
ATOM 701 O O . ASN A 1 88 ? 9.180 -4.613 -11.667 1.00 84.75 88 ASN A O 1
ATOM 705 N N . ILE A 1 89 ? 8.016 -6.338 -10.811 1.00 84.38 89 ILE A N 1
ATOM 706 C CA . ILE A 1 89 ? 8.461 -6.066 -9.443 1.00 84.38 89 ILE A CA 1
ATOM 707 C C . ILE A 1 89 ? 9.970 -6.366 -9.334 1.00 84.38 89 ILE A C 1
ATOM 709 O O . ILE A 1 89 ? 10.428 -7.404 -9.822 1.00 84.38 89 ILE A O 1
ATOM 713 N N . PRO A 1 90 ? 10.790 -5.465 -8.761 1.00 80.94 90 PRO A N 1
ATOM 714 C CA . PRO A 1 90 ? 12.220 -5.729 -8.661 1.00 80.94 90 PRO A CA 1
ATOM 715 C C . PRO A 1 90 ? 12.497 -6.930 -7.746 1.00 80.94 90 PRO A C 1
ATOM 717 O O . PRO A 1 90 ? 11.804 -7.101 -6.738 1.00 80.94 90 PRO A O 1
ATOM 720 N N . PRO A 1 91 ? 13.524 -7.743 -8.048 1.00 77.44 91 PRO A N 1
ATOM 721 C CA . PRO A 1 91 ? 13.815 -8.966 -7.301 1.00 77.44 91 PRO A CA 1
ATOM 722 C C . PRO A 1 91 ? 14.139 -8.702 -5.825 1.00 77.44 91 PRO A C 1
ATOM 724 O O . PRO A 1 91 ? 13.895 -9.569 -4.991 1.00 77.44 91 PRO A O 1
ATOM 727 N N . GLU A 1 92 ? 14.632 -7.507 -5.473 1.00 80.25 92 GLU A N 1
ATOM 728 C CA . GLU A 1 92 ? 14.839 -7.111 -4.074 1.00 80.25 92 GLU A CA 1
ATOM 729 C C . GLU A 1 92 ? 13.545 -7.021 -3.239 1.00 80.25 92 GLU A C 1
ATOM 731 O O . GLU A 1 92 ? 13.620 -7.084 -2.013 1.00 80.25 92 GLU A O 1
ATOM 736 N N . PHE A 1 93 ? 12.374 -6.905 -3.875 1.00 74.56 93 PHE A N 1
ATOM 737 C CA . PHE A 1 93 ? 11.066 -6.851 -3.208 1.00 74.56 93 PHE A CA 1
ATOM 738 C C . PHE A 1 93 ? 10.271 -8.169 -3.319 1.00 74.56 93 PHE A C 1
ATOM 740 O O . PHE A 1 93 ? 9.246 -8.309 -2.658 1.00 74.56 93 PHE A O 1
ATOM 747 N N . GLY A 1 94 ? 10.731 -9.126 -4.136 1.00 63.75 94 GLY A N 1
ATOM 748 C CA . GLY A 1 94 ? 10.039 -10.382 -4.473 1.00 63.75 94 GLY A CA 1
ATOM 749 C C . GLY A 1 94 ? 10.624 -11.648 -3.829 1.00 63.75 94 GLY A C 1
ATOM 750 O O . GLY A 1 94 ? 10.619 -12.697 -4.466 1.00 63.75 94 GLY A O 1
ATOM 751 N N . THR A 1 95 ? 11.198 -11.546 -2.624 1.00 57.44 95 THR A N 1
ATOM 752 C CA . THR A 1 95 ? 11.788 -12.679 -1.872 1.00 57.44 95 THR A CA 1
ATOM 753 C C . THR A 1 95 ? 10.747 -13.483 -1.106 1.00 57.44 95 THR A C 1
ATOM 755 O O . THR A 1 95 ? 9.833 -12.854 -0.528 1.00 57.44 95 THR A O 1
#

pLDDT: mean 80.56, std 16.97, range [41.84, 95.56]

Radius of gyration: 26.6 Å; chains: 1; bounding box: 55×37×84 Å